Protein AF-A0A734X279-F1 (afdb_monomer_lite)

Sequence (158 aa):
MATKKYELTKEYFFHGEFWHQLDDNKGRFSARIEYSPYHGLILDYCISDSESPRTCEILYGVLNTGERCTLIGKFDFTQGNIHFDKGIIHTGRHGFPIMLFNDFYAPDSKIEYCDLSLHGLQEFIHPHGFFTQLKHLEHPIFIAKGNHWTLQLVNHVS

Foldseek 3Di:
DDDDDDDLQDKDKWWKWKAADPVDCWQIFIWMWIAHNVPGIKIWGKGQDPRGDQWHQKMWIQTPVRKTKIFGGTDGQVPADWDDDPGTIGTDMDHTPDMDIRHDADPPRDDLDDDDDDPCVLCVVDPPPPSVPDDADPAFPDWDDDPRDIDGHHDDDD

pLDDT: mean 83.08, std 12.37, range [41.12, 97.38]

Structure (mmCIF, N/CA/C/O backbone):
data_AF-A0A734X279-F1
#
_entry.id   AF-A0A73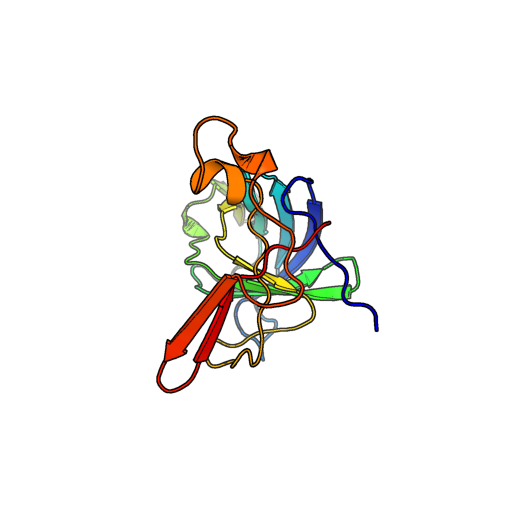4X279-F1
#
loop_
_atom_site.group_PDB
_atom_site.id
_atom_site.type_symbol
_atom_site.label_atom_id
_atom_site.label_alt_id
_atom_site.label_comp_id
_atom_site.label_asym_id
_atom_site.label_entity_id
_atom_site.label_seq_id
_atom_site.pdbx_PDB_ins_code
_atom_site.Cartn_x
_atom_site.Cartn_y
_atom_site.Cartn_z
_atom_site.occupancy
_atom_site.B_iso_or_equiv
_atom_site.auth_seq_id
_atom_site.auth_comp_id
_atom_site.auth_asym_id
_atom_site.auth_atom_id
_atom_site.pdbx_PDB_model_num
ATOM 1 N N . MET A 1 1 ? 5.691 -12.831 17.416 1.00 41.12 1 MET A N 1
ATOM 2 C CA . MET A 1 1 ? 6.295 -11.520 17.086 1.00 41.12 1 MET A CA 1
ATOM 3 C C . MET A 1 1 ? 5.261 -10.452 17.378 1.00 41.12 1 MET A C 1
ATOM 5 O O . MET A 1 1 ? 4.096 -10.693 17.097 1.00 41.12 1 MET A O 1
ATOM 9 N N . ALA A 1 2 ? 5.644 -9.338 17.999 1.00 50.59 2 ALA A N 1
ATOM 10 C CA . ALA A 1 2 ? 4.709 -8.246 18.249 1.00 50.59 2 ALA A CA 1
ATOM 11 C C . ALA A 1 2 ? 4.356 -7.572 16.916 1.00 50.59 2 ALA A C 1
ATOM 13 O O . ALA A 1 2 ? 5.252 -7.099 16.219 1.00 50.59 2 ALA A O 1
ATOM 14 N N . THR A 1 3 ? 3.074 -7.556 16.554 1.00 63.62 3 THR A N 1
ATOM 15 C CA . THR A 1 3 ? 2.593 -6.837 15.372 1.00 63.62 3 THR A CA 1
ATOM 16 C C . THR A 1 3 ? 2.845 -5.350 15.579 1.00 63.62 3 THR A C 1
ATOM 18 O O . THR A 1 3 ? 2.351 -4.756 16.542 1.00 63.62 3 THR A O 1
ATOM 21 N N . LYS A 1 4 ? 3.649 -4.748 14.702 1.00 75.19 4 LYS A N 1
ATOM 22 C CA . LYS A 1 4 ? 3.922 -3.313 14.741 1.00 75.19 4 LYS A CA 1
ATOM 23 C C . LYS A 1 4 ? 2.615 -2.565 14.476 1.00 75.19 4 LYS A C 1
ATOM 25 O O . LYS A 1 4 ? 1.950 -2.813 13.476 1.00 75.19 4 LYS A O 1
ATOM 30 N N . LYS A 1 5 ? 2.230 -1.678 15.394 1.00 78.81 5 LYS A N 1
ATOM 31 C CA . LYS A 1 5 ? 1.039 -0.835 15.248 1.00 78.81 5 LYS A CA 1
ATOM 32 C C . LYS A 1 5 ? 1.436 0.505 14.633 1.00 78.81 5 LYS A C 1
ATOM 34 O O . LYS A 1 5 ? 2.380 1.138 15.104 1.00 78.81 5 LYS A O 1
ATOM 39 N N . TYR A 1 6 ? 0.716 0.912 13.594 1.00 82.94 6 TYR A N 1
ATOM 40 C CA . TYR A 1 6 ? 0.834 2.228 12.972 1.00 82.94 6 TYR A CA 1
ATOM 41 C C . TYR A 1 6 ? -0.321 3.110 13.467 1.00 82.94 6 TYR A C 1
ATOM 43 O O . TYR A 1 6 ? -1.474 2.686 13.476 1.00 82.94 6 TYR A O 1
ATOM 51 N N . GLU A 1 7 ? -0.007 4.319 13.924 1.00 83.56 7 GLU A N 1
ATOM 52 C CA . GLU A 1 7 ? -0.978 5.303 14.406 1.00 83.56 7 GLU A CA 1
ATOM 53 C C . GLU A 1 7 ? -1.435 6.181 13.240 1.00 83.56 7 GLU A C 1
ATOM 55 O O . GLU A 1 7 ? -0.634 6.899 12.648 1.00 83.56 7 GLU A O 1
ATOM 60 N N . LEU A 1 8 ? -2.733 6.179 12.936 1.00 82.25 8 LEU A N 1
ATOM 61 C CA . LEU A 1 8 ? -3.294 6.905 11.787 1.00 82.25 8 LEU A CA 1
ATOM 62 C C . LEU A 1 8 ? -3.209 8.438 11.910 1.00 82.25 8 LEU A C 1
ATOM 64 O O . LEU A 1 8 ? -3.507 9.155 10.965 1.00 82.25 8 LEU A O 1
ATOM 68 N N . THR A 1 9 ? -2.820 8.965 13.070 1.00 84.12 9 THR A N 1
ATOM 69 C CA . THR A 1 9 ? -2.602 10.403 13.292 1.00 84.12 9 THR A CA 1
ATOM 70 C C . THR A 1 9 ? -1.165 10.845 13.008 1.00 84.12 9 THR A C 1
ATOM 72 O O . THR A 1 9 ? -0.890 12.045 13.000 1.00 84.12 9 THR A O 1
ATOM 75 N N . LYS A 1 10 ? -0.245 9.899 12.779 1.00 89.31 10 LYS A N 1
ATOM 76 C CA . LYS A 1 10 ? 1.173 10.159 12.505 1.00 89.31 10 LYS A CA 1
ATOM 77 C C . LYS A 1 10 ? 1.487 10.052 11.019 1.00 89.31 10 LYS A C 1
ATOM 79 O O . LYS A 1 10 ? 0.720 9.504 10.234 1.00 89.31 10 LYS A O 1
ATOM 84 N N . GLU A 1 11 ? 2.648 10.575 10.650 1.00 94.38 11 GLU A N 1
ATOM 85 C CA . GLU A 1 11 ? 3.186 10.457 9.300 1.00 94.38 11 GLU A CA 1
ATOM 86 C C . GLU A 1 11 ? 4.188 9.306 9.215 1.00 94.38 11 GLU A C 1
ATOM 88 O O . GLU A 1 11 ? 4.973 9.076 10.142 1.00 94.38 11 GLU A O 1
ATOM 93 N N . TYR A 1 12 ? 4.174 8.595 8.089 1.00 94.81 12 TYR A N 1
ATOM 94 C CA . TYR A 1 12 ? 5.087 7.487 7.831 1.00 94.81 12 TYR A CA 1
ATOM 95 C C . TYR A 1 12 ? 5.667 7.562 6.426 1.00 94.81 12 TYR A C 1
ATOM 97 O O . TYR A 1 12 ? 4.978 7.906 5.469 1.00 94.81 12 TYR A O 1
ATOM 105 N N . PHE A 1 13 ? 6.937 7.179 6.317 1.00 95.94 13 PHE A N 1
ATOM 106 C CA . PHE A 1 13 ? 7.682 7.153 5.067 1.00 95.94 13 PHE A CA 1
ATOM 107 C C . PHE A 1 13 ? 8.350 5.794 4.920 1.00 95.94 13 PHE A C 1
ATOM 109 O O . PHE A 1 13 ? 9.095 5.363 5.804 1.00 95.94 13 PHE A O 1
ATOM 116 N N . PHE A 1 14 ? 8.103 5.136 3.794 1.00 95.75 14 PHE A N 1
ATOM 117 C CA . PHE A 1 14 ? 8.720 3.859 3.468 1.00 95.75 14 PHE A CA 1
ATOM 118 C C . PHE A 1 14 ? 9.307 3.927 2.071 1.00 95.75 14 PHE A C 1
ATOM 120 O O . PHE A 1 14 ? 8.674 4.421 1.147 1.00 95.75 14 PHE A O 1
ATOM 127 N N . HIS A 1 15 ? 10.505 3.394 1.903 1.00 97.38 15 HIS A N 1
ATOM 128 C CA . HIS A 1 15 ? 11.045 3.109 0.580 1.00 97.38 15 HIS A CA 1
ATOM 129 C C . HIS A 1 15 ? 10.908 1.620 0.327 1.00 97.38 15 HIS A C 1
ATOM 131 O O . HIS A 1 15 ? 11.033 0.839 1.266 1.00 97.38 15 HIS A O 1
ATOM 137 N N . GLY A 1 16 ? 10.661 1.215 -0.908 1.00 96.44 16 GLY A N 1
ATOM 138 C CA . GLY A 1 16 ? 10.526 -0.194 -1.231 1.00 96.44 16 GLY A CA 1
ATOM 139 C C . GLY A 1 16 ? 10.555 -0.451 -2.721 1.00 96.44 16 GLY A C 1
ATOM 140 O O . GLY A 1 16 ? 10.645 0.467 -3.535 1.00 96.44 16 GLY A O 1
ATOM 141 N N . GLU A 1 17 ? 10.465 -1.725 -3.056 1.00 95.69 17 GLU A N 1
ATOM 142 C CA . GLU A 1 17 ? 10.329 -2.184 -4.431 1.00 95.69 17 GLU A CA 1
ATOM 143 C C . GLU A 1 17 ? 8.973 -2.859 -4.603 1.00 95.69 17 GLU A C 1
ATOM 145 O O . GLU A 1 17 ? 8.579 -3.653 -3.745 1.00 95.69 17 GLU A O 1
ATOM 150 N N . PHE A 1 18 ? 8.296 -2.569 -5.714 1.00 95.25 18 PHE A N 1
ATOM 151 C CA . PHE A 1 18 ? 6.903 -2.929 -5.964 1.00 95.25 18 PHE A CA 1
ATOM 152 C C . PHE A 1 18 ? 6.722 -3.584 -7.330 1.00 95.25 18 PHE A C 1
ATOM 154 O O . PHE A 1 18 ? 7.442 -3.265 -8.275 1.00 95.25 18 PHE A O 1
ATOM 161 N N . TRP A 1 19 ? 5.760 -4.498 -7.429 1.00 94.31 19 TRP A N 1
ATOM 162 C CA . TRP A 1 19 ? 5.404 -5.207 -8.659 1.00 94.31 19 TRP A CA 1
ATOM 163 C C . TRP A 1 19 ? 3.952 -5.706 -8.590 1.00 94.31 19 TRP A C 1
ATOM 165 O O . TRP A 1 19 ? 3.328 -5.689 -7.531 1.00 94.31 19 TRP A O 1
ATOM 175 N N . HIS A 1 20 ? 3.377 -6.110 -9.725 1.00 92.19 20 HIS A N 1
ATOM 176 C CA . HIS A 1 20 ? 1.946 -6.437 -9.802 1.00 92.19 20 HIS A CA 1
ATOM 177 C C . HIS A 1 20 ? 1.626 -7.930 -9.619 1.00 92.19 20 HIS A C 1
ATOM 179 O O . HIS A 1 20 ? 0.556 -8.261 -9.114 1.00 92.19 20 HIS A O 1
ATOM 185 N N . GLN A 1 21 ? 2.514 -8.841 -10.024 1.00 90.69 21 GLN A N 1
ATOM 186 C CA . GLN A 1 21 ? 2.235 -10.280 -10.003 1.00 90.69 21 GLN A CA 1
ATOM 187 C C . GLN A 1 21 ? 2.925 -10.972 -8.832 1.00 90.69 21 GLN A C 1
ATOM 189 O O . GLN A 1 21 ? 4.138 -10.936 -8.715 1.00 90.69 21 GLN A O 1
ATOM 194 N N . LEU A 1 22 ? 2.165 -11.648 -7.973 1.00 87.19 22 LEU A N 1
ATOM 195 C CA . LEU A 1 22 ? 2.718 -12.247 -6.756 1.00 87.19 22 LEU A CA 1
ATOM 196 C C . LEU A 1 22 ? 3.858 -13.244 -7.036 1.00 87.19 22 LEU A C 1
ATOM 198 O O . LEU A 1 22 ? 4.874 -13.225 -6.345 1.00 87.19 22 LEU A O 1
ATOM 202 N N . ASP A 1 23 ? 3.692 -14.058 -8.079 1.00 87.56 23 ASP A N 1
ATOM 203 C CA . ASP A 1 23 ? 4.626 -15.120 -8.462 1.00 87.56 23 ASP A CA 1
ATOM 204 C C . ASP A 1 23 ? 5.659 -14.684 -9.518 1.00 87.56 23 ASP A C 1
ATOM 206 O O . ASP A 1 23 ? 6.516 -15.480 -9.905 1.00 87.56 23 ASP A O 1
ATOM 210 N N . ASP A 1 24 ? 5.592 -13.435 -9.997 1.00 85.56 24 ASP A N 1
ATOM 211 C CA . ASP A 1 24 ? 6.506 -12.903 -11.010 1.00 85.56 24 ASP A CA 1
ATOM 212 C C . ASP A 1 24 ? 6.984 -11.490 -10.649 1.00 85.56 24 ASP A C 1
ATOM 214 O O . ASP A 1 24 ? 6.237 -10.512 -10.681 1.00 85.56 24 ASP A O 1
ATOM 218 N N . ASN A 1 25 ? 8.280 -11.381 -10.355 1.00 80.94 25 ASN A N 1
ATOM 219 C CA . ASN A 1 25 ? 8.940 -10.121 -10.015 1.00 80.94 25 ASN A CA 1
ATOM 220 C C . ASN A 1 25 ? 9.314 -9.280 -11.252 1.00 80.94 25 ASN A C 1
ATOM 222 O O . ASN A 1 25 ? 10.100 -8.337 -11.131 1.00 80.94 25 ASN A O 1
ATOM 226 N N . LYS A 1 26 ? 8.818 -9.613 -12.447 1.00 86.88 26 LYS A N 1
ATOM 227 C CA . LYS A 1 26 ? 9.013 -8.776 -13.635 1.00 86.88 26 LYS A CA 1
ATOM 228 C C . LYS A 1 26 ? 8.401 -7.394 -13.480 1.00 86.88 26 LYS A C 1
ATOM 230 O O . LYS A 1 26 ? 7.370 -7.206 -12.830 1.00 86.88 26 LYS A O 1
ATOM 235 N N . GLY A 1 27 ? 9.061 -6.416 -14.097 1.00 86.56 27 GLY A N 1
ATOM 236 C CA . GLY A 1 27 ? 8.622 -5.029 -14.049 1.00 86.56 27 GLY A CA 1
ATOM 237 C C . GLY A 1 27 ? 8.669 -4.417 -12.651 1.00 86.56 27 GLY A C 1
ATOM 238 O O . GLY A 1 27 ? 7.956 -3.446 -12.388 1.00 86.56 27 GLY A O 1
ATOM 239 N N . ARG A 1 28 ? 9.465 -4.990 -11.742 1.00 93.06 28 ARG A N 1
ATOM 240 C CA . ARG A 1 28 ? 9.655 -4.481 -10.385 1.00 93.06 28 ARG A CA 1
ATOM 241 C C . ARG A 1 28 ? 10.336 -3.121 -10.420 1.00 93.06 28 ARG A C 1
ATOM 243 O O . ARG A 1 28 ? 11.350 -2.941 -11.087 1.00 93.06 28 ARG A O 1
ATOM 250 N N . PHE A 1 29 ? 9.800 -2.173 -9.664 1.00 93.75 29 PHE A N 1
ATOM 251 C CA . PHE A 1 29 ? 10.301 -0.802 -9.634 1.00 93.75 29 PHE A CA 1
ATOM 252 C C . PHE A 1 29 ? 10.440 -0.286 -8.205 1.00 93.75 29 PHE A C 1
ATOM 254 O O . PHE A 1 29 ? 9.723 -0.706 -7.297 1.00 93.75 29 PHE A O 1
ATOM 261 N N . SER A 1 30 ? 11.369 0.647 -8.008 1.00 94.56 30 SER A N 1
ATOM 262 C CA . SER A 1 30 ? 11.561 1.322 -6.726 1.00 94.56 30 SER A CA 1
ATOM 263 C C . SER A 1 30 ? 10.589 2.491 -6.589 1.00 94.56 30 SER A C 1
ATOM 265 O O . SER A 1 30 ? 10.381 3.256 -7.534 1.00 94.56 30 SER A O 1
ATOM 267 N N . ALA A 1 31 ? 9.994 2.637 -5.411 1.00 95.81 31 ALA A N 1
ATOM 268 C CA . ALA A 1 31 ? 9.105 3.745 -5.098 1.00 95.81 31 ALA A CA 1
ATOM 269 C C . ALA A 1 31 ? 9.145 4.084 -3.603 1.00 95.81 31 ALA A C 1
ATOM 271 O O . ALA A 1 31 ? 9.650 3.324 -2.766 1.00 95.81 31 ALA A O 1
ATOM 272 N N . ARG A 1 32 ? 8.607 5.255 -3.268 1.00 97.38 32 ARG A N 1
ATOM 273 C CA . ARG A 1 32 ? 8.409 5.704 -1.891 1.00 97.38 32 ARG A CA 1
ATOM 274 C C . ARG A 1 32 ? 6.921 5.734 -1.573 1.00 97.38 32 ARG A C 1
ATOM 276 O O . ARG A 1 32 ? 6.133 6.275 -2.336 1.00 97.38 32 ARG A O 1
ATOM 283 N N . ILE A 1 33 ? 6.550 5.180 -0.430 1.00 97.00 33 ILE A N 1
ATOM 284 C CA . ILE A 1 33 ? 5.233 5.340 0.172 1.00 97.00 33 ILE A CA 1
ATOM 285 C C . ILE A 1 33 ? 5.308 6.446 1.216 1.00 97.00 33 ILE A C 1
ATOM 287 O O . ILE A 1 33 ? 6.200 6.460 2.066 1.00 97.00 33 ILE A O 1
ATOM 291 N N . GLU A 1 34 ? 4.325 7.330 1.172 1.00 96.62 34 GLU A N 1
ATOM 292 C CA . GLU A 1 34 ? 4.103 8.381 2.151 1.00 96.62 34 GLU A CA 1
ATOM 293 C C . GLU A 1 34 ? 2.689 8.232 2.697 1.00 96.62 34 GLU A C 1
ATOM 295 O O . GLU A 1 34 ? 1.727 8.172 1.936 1.00 96.62 34 GLU A O 1
ATOM 300 N N . TYR A 1 35 ? 2.553 8.182 4.015 1.00 95.12 35 TYR A N 1
ATOM 301 C CA . TYR A 1 35 ? 1.265 8.278 4.680 1.00 95.12 35 TYR A CA 1
ATOM 302 C C . TYR A 1 35 ? 1.216 9.554 5.508 1.00 95.12 35 TYR A C 1
ATOM 304 O O . TYR A 1 35 ? 2.127 9.818 6.294 1.00 95.12 35 TYR A O 1
ATOM 312 N N . SER A 1 36 ? 0.126 10.306 5.378 1.00 93.38 36 SER A N 1
ATOM 313 C CA . SER A 1 36 ? -0.246 11.341 6.343 1.00 93.38 36 SER A CA 1
ATOM 314 C C . SER A 1 36 ? -1.763 11.369 6.543 1.00 93.38 36 SER A C 1
ATOM 316 O O . SER A 1 36 ? -2.502 11.026 5.615 1.00 93.38 36 SER A O 1
ATOM 318 N N . PRO A 1 37 ? -2.256 11.854 7.695 1.00 87.38 37 PRO A N 1
ATOM 319 C CA . PRO A 1 37 ? -3.693 12.011 7.925 1.00 87.38 37 PRO A CA 1
ATOM 320 C C . PRO A 1 37 ? -4.371 12.934 6.899 1.00 87.38 37 PRO A C 1
ATOM 322 O O . PRO A 1 37 ? -5.553 12.783 6.611 1.00 87.38 37 PRO A O 1
ATOM 325 N N . TYR A 1 38 ? -3.620 13.893 6.346 1.00 87.44 38 TYR A N 1
ATOM 326 C CA . TYR A 1 38 ? -4.137 14.923 5.442 1.00 87.44 38 TYR A CA 1
ATOM 327 C C . TYR A 1 38 ? -4.131 14.505 3.972 1.00 87.44 38 TYR A C 1
ATOM 329 O O . TYR A 1 38 ? -5.059 14.833 3.238 1.00 87.44 38 TYR A O 1
ATOM 337 N N . HIS A 1 39 ? -3.088 13.798 3.533 1.00 88.94 39 HIS A N 1
ATOM 338 C CA . HIS A 1 39 ? -2.915 13.420 2.126 1.00 88.94 39 HIS A CA 1
ATOM 339 C C . HIS A 1 39 ? -3.238 11.947 1.858 1.00 88.94 39 HIS A C 1
ATOM 341 O O . HIS A 1 39 ? -3.246 11.523 0.704 1.00 88.94 39 HIS A O 1
ATOM 347 N N . GLY A 1 40 ? -3.505 11.167 2.907 1.00 92.25 40 GLY A N 1
ATOM 348 C CA . GLY A 1 40 ? -3.692 9.728 2.808 1.00 92.25 40 GLY A CA 1
ATOM 349 C C . GLY A 1 40 ? -2.390 9.005 2.473 1.00 92.25 40 GLY A C 1
ATOM 350 O O . GLY A 1 40 ? -1.296 9.469 2.799 1.00 92.25 40 GLY A O 1
ATOM 351 N N . LEU A 1 41 ? -2.537 7.841 1.846 1.00 94.44 41 LEU A N 1
ATOM 352 C CA . LEU A 1 41 ? -1.456 6.959 1.434 1.00 94.44 41 LEU A CA 1
ATOM 353 C C . LEU A 1 41 ? -1.097 7.234 -0.030 1.00 94.44 41 LEU A C 1
ATOM 355 O O . LEU A 1 41 ? -1.895 6.974 -0.928 1.00 94.44 41 LEU A O 1
ATOM 359 N N . ILE A 1 42 ? 0.107 7.734 -0.272 1.00 95.94 42 ILE A N 1
ATOM 360 C CA . ILE A 1 42 ? 0.605 8.128 -1.588 1.00 95.94 42 ILE A CA 1
ATOM 361 C C . ILE A 1 42 ? 1.818 7.276 -1.959 1.00 95.94 42 ILE A C 1
ATOM 363 O O . ILE A 1 42 ? 2.763 7.163 -1.184 1.00 95.94 42 ILE A O 1
ATOM 367 N N . LEU A 1 43 ? 1.812 6.727 -3.170 1.00 96.00 43 LEU A N 1
ATOM 368 C CA . LEU A 1 43 ? 2.976 6.139 -3.821 1.00 96.00 43 LEU A CA 1
ATOM 369 C C . LEU A 1 43 ? 3.619 7.184 -4.743 1.00 96.00 43 LEU A C 1
ATOM 371 O O . LEU A 1 43 ? 2.987 7.648 -5.691 1.00 96.00 43 LEU A O 1
ATOM 375 N N . ASP A 1 44 ? 4.867 7.536 -4.465 1.00 95.44 44 ASP A N 1
ATOM 376 C CA . ASP A 1 44 ? 5.746 8.372 -5.283 1.00 95.44 44 ASP A CA 1
ATOM 377 C C . ASP A 1 44 ? 6.701 7.459 -6.064 1.00 95.44 44 ASP A C 1
ATOM 379 O O . ASP A 1 44 ? 7.529 6.755 -5.474 1.00 95.44 44 ASP A O 1
ATOM 383 N N . TYR A 1 45 ? 6.528 7.406 -7.383 1.00 93.38 45 TYR A N 1
ATOM 384 C CA . TYR A 1 45 ? 7.180 6.429 -8.251 1.00 93.38 45 TYR A CA 1
ATOM 385 C C . TYR A 1 45 ? 8.046 7.088 -9.324 1.00 93.38 45 TYR A C 1
ATOM 387 O O . TYR A 1 45 ? 7.749 8.168 -9.838 1.00 93.38 45 TYR A O 1
ATOM 395 N N . CYS A 1 46 ? 9.102 6.369 -9.703 1.00 91.56 46 CYS A N 1
ATOM 396 C CA . CYS A 1 46 ? 9.975 6.682 -10.826 1.00 91.56 46 CYS A CA 1
ATOM 397 C C . CYS A 1 46 ? 10.308 5.373 -11.546 1.00 91.56 46 CYS A C 1
ATOM 399 O O . CYS A 1 46 ? 11.042 4.533 -11.027 1.00 91.56 46 CYS A O 1
ATOM 401 N N . ILE A 1 47 ? 9.716 5.180 -12.719 1.00 90.69 47 ILE A N 1
ATOM 402 C CA . ILE A 1 47 ? 9.755 3.930 -13.471 1.00 90.69 47 ILE A CA 1
ATOM 403 C C . ILE A 1 47 ? 10.435 4.186 -14.805 1.00 90.69 47 ILE A C 1
ATOM 405 O O . ILE A 1 47 ? 9.963 4.984 -15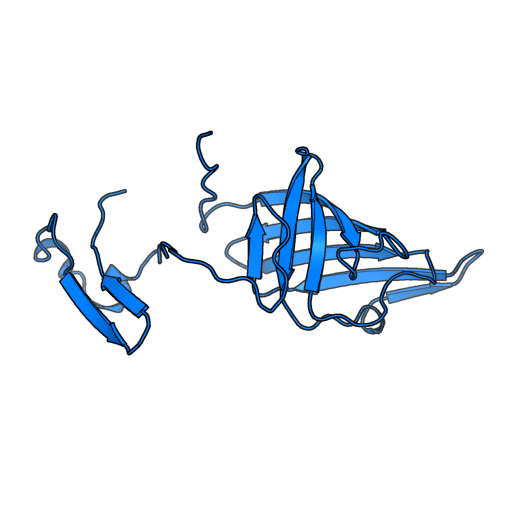.611 1.00 90.69 47 ILE A O 1
ATOM 409 N N . SER A 1 48 ? 11.530 3.480 -15.049 1.00 86.44 48 SER A N 1
ATOM 410 C CA . SER A 1 48 ? 12.225 3.468 -16.339 1.00 86.44 48 SER A CA 1
ATOM 411 C C . SER A 1 48 ? 12.122 2.124 -17.062 1.00 86.44 48 SER A C 1
ATOM 413 O O . SER A 1 48 ? 12.579 2.009 -18.196 1.00 86.44 48 SER A O 1
ATOM 415 N N . ASP A 1 49 ? 11.561 1.102 -16.412 1.00 84.00 49 ASP A N 1
ATOM 416 C CA . ASP A 1 49 ? 11.405 -0.235 -16.979 1.00 84.00 49 ASP A CA 1
ATOM 417 C C . ASP A 1 49 ? 10.090 -0.345 -17.765 1.00 84.00 49 ASP A C 1
ATOM 419 O O . ASP A 1 49 ? 9.008 -0.040 -17.263 1.00 84.00 49 ASP A O 1
ATOM 423 N N . SER A 1 50 ? 10.182 -0.796 -19.016 1.00 81.12 50 SER A N 1
ATOM 424 C CA . SER A 1 50 ? 9.027 -1.029 -19.882 1.00 81.12 50 SER A CA 1
ATOM 425 C C . SER A 1 50 ? 8.186 -2.241 -19.480 1.00 81.12 50 SER A C 1
ATOM 427 O O . SER A 1 50 ? 7.031 -2.323 -19.900 1.00 81.12 50 SER A O 1
ATOM 429 N N . GLU A 1 51 ? 8.752 -3.180 -18.713 1.00 86.06 51 GLU A N 1
ATOM 430 C CA . GLU A 1 51 ? 8.022 -4.339 -18.186 1.00 86.06 51 GLU A CA 1
ATOM 431 C C . GLU A 1 51 ? 7.185 -3.992 -16.948 1.00 86.06 51 GLU A C 1
ATOM 433 O O . GLU A 1 51 ? 6.320 -4.778 -16.556 1.00 86.06 51 GLU A O 1
ATOM 438 N N . SER A 1 52 ? 7.398 -2.819 -16.339 1.00 85.50 52 SER A N 1
ATOM 439 C CA . SER A 1 52 ? 6.576 -2.363 -15.221 1.00 85.50 52 SER A CA 1
ATOM 440 C C . SER A 1 52 ? 5.102 -2.244 -15.617 1.00 85.50 52 SER A C 1
ATOM 442 O O . SER A 1 52 ? 4.777 -1.858 -16.748 1.00 85.50 52 SER A O 1
ATOM 444 N N . PRO A 1 53 ? 4.180 -2.572 -14.693 1.00 85.12 53 PRO A N 1
ATOM 445 C CA . PRO A 1 53 ? 2.755 -2.519 -14.980 1.00 85.12 53 PRO A CA 1
ATOM 446 C C . PRO A 1 53 ? 2.371 -1.108 -15.427 1.00 85.12 53 PRO A C 1
ATOM 448 O O . PRO A 1 53 ? 2.822 -0.127 -14.851 1.00 85.12 53 PRO A O 1
ATOM 451 N N . ARG A 1 54 ? 1.516 -0.990 -16.448 1.00 85.19 54 ARG A N 1
ATOM 452 C CA . ARG A 1 54 ? 0.916 0.304 -16.828 1.00 85.19 54 ARG A CA 1
ATOM 453 C C . ARG A 1 54 ? -0.339 0.594 -16.026 1.00 85.19 54 ARG A C 1
ATOM 455 O O . ARG A 1 54 ? -0.584 1.730 -15.653 1.00 85.19 54 ARG A O 1
ATOM 462 N N . THR A 1 55 ? -1.111 -0.444 -15.736 1.00 90.88 55 THR A N 1
ATOM 463 C CA . THR A 1 55 ? -2.320 -0.381 -14.921 1.00 90.88 55 THR A CA 1
ATOM 464 C C . THR A 1 55 ? -2.383 -1.614 -14.041 1.00 90.88 55 THR A C 1
ATOM 466 O O . THR A 1 55 ? -2.044 -2.704 -14.502 1.00 90.88 55 THR A O 1
ATOM 469 N N . CYS A 1 56 ? -2.837 -1.466 -12.804 1.00 91.44 56 CYS A N 1
ATOM 470 C CA . CYS A 1 56 ? -3.043 -2.590 -11.894 1.00 91.44 56 CYS A CA 1
ATOM 471 C C . CYS A 1 56 ? -4.070 -2.232 -10.817 1.00 91.44 56 CYS A C 1
ATOM 473 O O . CYS A 1 56 ? -4.409 -1.066 -10.644 1.00 91.44 56 CYS A O 1
ATOM 475 N N . GLU A 1 57 ? -4.576 -3.232 -10.103 1.00 92.94 57 GLU A N 1
ATOM 476 C CA . GLU A 1 57 ? -5.429 -3.021 -8.920 1.00 92.94 57 GLU A CA 1
ATOM 477 C C . GLU A 1 57 ? -4.703 -3.332 -7.610 1.00 92.94 57 GLU A C 1
ATOM 479 O O . GLU A 1 57 ? -5.161 -2.954 -6.533 1.00 92.94 57 GLU A O 1
ATOM 484 N N . ILE A 1 58 ? -3.581 -4.047 -7.703 1.00 94.00 58 ILE A N 1
ATOM 485 C CA . ILE A 1 58 ? -2.788 -4.496 -6.566 1.00 94.00 58 ILE A CA 1
ATOM 486 C C . ILE A 1 58 ? -1.311 -4.346 -6.911 1.00 94.00 58 ILE A C 1
ATOM 488 O O . ILE A 1 58 ? -0.885 -4.742 -8.001 1.00 94.00 58 ILE A O 1
ATOM 492 N N . LEU A 1 59 ? -0.543 -3.813 -5.962 1.00 95.19 59 LEU A N 1
ATOM 493 C CA . LEU A 1 59 ? 0.913 -3.883 -5.961 1.00 95.19 59 LEU A CA 1
ATOM 494 C C . LEU A 1 59 ? 1.383 -4.629 -4.717 1.00 95.19 59 LEU A C 1
ATOM 496 O O . LEU A 1 59 ? 1.025 -4.280 -3.592 1.00 95.19 59 LEU A O 1
ATOM 500 N N . TYR A 1 60 ? 2.238 -5.616 -4.926 1.00 95.81 60 TYR A N 1
ATOM 501 C CA . TYR A 1 60 ? 2.990 -6.279 -3.874 1.00 95.81 60 TYR A CA 1
ATOM 502 C C . TYR A 1 60 ? 4.315 -5.551 -3.699 1.00 95.81 60 TYR A C 1
ATOM 504 O O . TYR A 1 60 ? 4.927 -5.141 -4.686 1.00 95.81 60 TYR A O 1
ATOM 512 N N . GLY A 1 61 ? 4.747 -5.355 -2.456 1.00 95.69 61 GLY A N 1
ATOM 513 C CA . GLY A 1 61 ? 5.958 -4.599 -2.175 1.00 95.69 61 GLY A CA 1
ATOM 514 C C . GLY A 1 61 ? 6.769 -5.124 -1.004 1.00 95.69 61 GLY A C 1
ATOM 515 O O . GLY A 1 61 ? 6.229 -5.600 -0.007 1.00 95.69 61 GLY A O 1
ATOM 516 N N . VAL A 1 62 ? 8.086 -4.984 -1.104 1.00 96.31 62 VAL A N 1
ATOM 517 C CA . VAL A 1 62 ? 9.009 -5.210 0.016 1.00 96.31 62 VAL A CA 1
ATOM 518 C C . VAL A 1 62 ? 9.595 -3.867 0.408 1.00 96.31 62 VAL A C 1
ATOM 520 O O . VAL A 1 62 ? 10.233 -3.200 -0.409 1.00 96.31 62 VAL A O 1
ATOM 523 N N . LEU A 1 63 ? 9.350 -3.469 1.653 1.00 96.19 63 LEU A N 1
ATOM 524 C CA . LEU A 1 63 ? 9.835 -2.216 2.214 1.00 96.19 63 LEU A CA 1
ATOM 525 C C . LEU A 1 63 ? 11.315 -2.333 2.600 1.00 96.19 63 LEU A C 1
ATOM 527 O O . LEU A 1 63 ? 11.847 -3.420 2.814 1.00 96.19 63 LEU A O 1
ATOM 531 N N . ASN A 1 64 ? 11.978 -1.195 2.772 1.00 94.69 64 ASN A N 1
ATOM 532 C CA . ASN A 1 64 ? 13.363 -1.074 3.227 1.00 94.69 64 ASN A CA 1
ATOM 533 C C . ASN A 1 64 ? 13.591 -1.645 4.637 1.00 94.69 64 ASN A C 1
ATOM 535 O O . ASN A 1 64 ? 14.727 -1.906 5.021 1.00 94.69 64 ASN A O 1
ATOM 539 N N . THR A 1 65 ? 12.520 -1.856 5.402 1.00 91.19 65 THR A N 1
ATOM 540 C CA . THR A 1 65 ? 12.523 -2.577 6.680 1.00 91.19 65 THR A CA 1
ATOM 541 C C . THR A 1 65 ? 12.578 -4.102 6.517 1.00 91.19 65 THR A C 1
ATOM 543 O O . THR A 1 65 ? 12.700 -4.810 7.513 1.00 91.19 65 THR A O 1
ATOM 546 N N . GLY A 1 66 ? 12.457 -4.619 5.290 1.00 91.75 66 GLY A N 1
ATOM 547 C CA . GLY A 1 66 ? 12.252 -6.037 4.981 1.00 91.75 66 GLY A CA 1
ATOM 548 C C . GLY A 1 66 ? 10.797 -6.498 5.124 1.00 91.75 66 GLY A C 1
ATOM 549 O O . GLY A 1 66 ? 10.489 -7.652 4.835 1.00 91.75 66 GLY A O 1
ATOM 550 N N . GLU A 1 67 ? 9.895 -5.615 5.561 1.00 94.12 67 GLU A N 1
ATOM 551 C CA . GLU A 1 67 ? 8.475 -5.916 5.735 1.00 94.12 67 GLU A CA 1
ATOM 552 C C . GLU A 1 67 ? 7.776 -6.036 4.375 1.00 94.12 67 GLU A C 1
ATOM 554 O O . GLU A 1 67 ? 7.953 -5.195 3.489 1.00 94.12 67 GLU A O 1
ATOM 559 N N . ARG A 1 68 ? 6.972 -7.089 4.209 1.00 95.31 68 ARG A N 1
ATOM 560 C CA . ARG A 1 68 ? 6.101 -7.254 3.043 1.00 95.31 68 ARG A CA 1
ATOM 561 C C . ARG A 1 68 ? 4.853 -6.399 3.194 1.00 95.31 68 ARG A C 1
ATOM 563 O O . ARG A 1 68 ? 4.331 -6.238 4.298 1.00 95.31 68 ARG A O 1
ATOM 570 N N . CYS A 1 69 ? 4.365 -5.885 2.078 1.00 95.12 69 CYS A N 1
ATOM 571 C CA . CYS A 1 69 ? 3.134 -5.124 2.032 1.00 95.12 69 CYS A CA 1
ATOM 572 C C . CYS A 1 69 ? 2.363 -5.355 0.732 1.00 95.12 69 CYS A C 1
ATOM 574 O O . CYS A 1 69 ? 2.918 -5.780 -0.282 1.00 95.12 69 CYS A O 1
ATOM 576 N N . THR A 1 70 ? 1.071 -5.045 0.782 1.00 95.69 70 THR A N 1
ATOM 577 C CA . THR A 1 70 ? 0.155 -5.082 -0.359 1.00 95.69 70 THR A CA 1
ATOM 578 C C . THR A 1 70 ? -0.594 -3.759 -0.439 1.00 95.69 70 THR A C 1
ATOM 580 O O . THR A 1 70 ? -1.317 -3.404 0.491 1.00 95.69 70 THR A O 1
ATOM 583 N N . LEU A 1 71 ? -0.426 -3.028 -1.536 1.00 95.38 71 LEU A N 1
ATOM 584 C CA . LEU A 1 71 ? -1.215 -1.844 -1.866 1.00 95.38 71 LEU A CA 1
ATOM 585 C C . LEU A 1 71 ? -2.412 -2.277 -2.706 1.00 95.38 71 LEU A C 1
ATOM 587 O O . LEU A 1 71 ? -2.237 -2.993 -3.689 1.00 95.38 71 LEU A O 1
ATOM 591 N N . ILE A 1 72 ? -3.610 -1.836 -2.334 1.00 94.12 72 ILE A N 1
ATOM 592 C CA . ILE A 1 72 ? -4.854 -2.192 -3.026 1.00 94.12 72 ILE A CA 1
ATOM 593 C C . ILE A 1 72 ? -5.526 -0.907 -3.490 1.00 94.12 72 ILE A C 1
ATOM 595 O O . ILE A 1 72 ? -5.771 -0.013 -2.682 1.00 94.12 72 ILE A O 1
ATOM 599 N N . GLY A 1 73 ? -5.824 -0.816 -4.784 1.00 92.31 73 GLY A N 1
ATOM 600 C CA . GLY A 1 73 ? -6.464 0.329 -5.422 1.00 92.31 73 GLY A CA 1
ATOM 601 C C . GLY A 1 73 ? -6.193 0.375 -6.923 1.00 92.31 73 GLY A C 1
ATOM 602 O O . GLY A 1 73 ? -5.129 -0.033 -7.384 1.00 92.31 73 GLY A O 1
ATOM 603 N N . LYS A 1 74 ? -7.156 0.894 -7.695 1.00 91.25 74 LYS A N 1
ATOM 604 C CA . LYS A 1 74 ? -6.986 1.067 -9.140 1.00 91.25 74 LYS A CA 1
ATOM 605 C C . LYS A 1 74 ? -5.881 2.082 -9.417 1.00 91.25 74 LYS A C 1
ATOM 607 O O . LYS A 1 74 ? -6.029 3.263 -9.117 1.00 91.25 74 LYS A O 1
ATOM 612 N N . PHE A 1 75 ? -4.846 1.614 -10.090 1.00 86.69 75 PHE A N 1
ATOM 613 C CA . PHE A 1 75 ? -3.663 2.369 -10.435 1.00 86.69 75 PHE A CA 1
ATOM 614 C C . PHE A 1 75 ? -3.482 2.448 -11.951 1.00 86.69 75 PHE A C 1
ATOM 616 O O . PHE A 1 75 ? -3.658 1.453 -12.659 1.00 86.69 75 PHE A O 1
ATOM 623 N N . ASP A 1 76 ? -3.063 3.614 -12.438 1.00 88.06 76 ASP A N 1
ATOM 624 C CA . ASP A 1 76 ? -2.691 3.852 -13.832 1.00 88.06 76 ASP A CA 1
ATOM 625 C C . ASP A 1 76 ? -1.415 4.715 -13.916 1.00 88.06 76 ASP A C 1
ATOM 627 O O . ASP A 1 76 ? -1.447 5.926 -13.687 1.00 88.06 76 ASP A O 1
ATOM 631 N N . PHE A 1 77 ? -0.280 4.088 -14.246 1.00 79.56 77 PHE A N 1
ATOM 632 C CA . PHE A 1 77 ? 1.039 4.724 -14.391 1.00 79.56 77 PHE A CA 1
ATOM 633 C C . PHE A 1 77 ? 1.119 5.645 -15.613 1.00 79.56 77 PHE A C 1
ATOM 635 O O . PHE A 1 77 ? 2.058 6.434 -15.729 1.00 79.56 77 PHE A O 1
ATOM 642 N N . THR A 1 78 ? 0.140 5.592 -16.521 1.00 77.81 78 THR A N 1
ATOM 643 C CA . THR A 1 78 ? 0.115 6.464 -17.702 1.00 77.81 78 THR A CA 1
ATOM 644 C C . THR A 1 78 ? -0.331 7.890 -17.388 1.00 77.81 78 THR A C 1
ATOM 646 O O . THR A 1 78 ? -0.049 8.793 -18.169 1.00 77.81 78 THR A O 1
ATOM 649 N N . GLN A 1 79 ? -0.964 8.114 -16.232 1.00 78.75 79 GLN A N 1
ATOM 650 C CA . GLN A 1 79 ? -1.423 9.441 -15.803 1.00 78.75 79 GLN A CA 1
ATOM 651 C C . GLN A 1 79 ? -0.307 10.309 -15.197 1.00 78.75 79 GLN A C 1
ATOM 653 O O . GLN A 1 79 ? -0.544 11.467 -14.858 1.00 78.75 79 GLN A O 1
ATOM 658 N N . GLY A 1 80 ? 0.897 9.755 -15.030 1.00 79.81 80 GLY A N 1
ATOM 659 C CA . GLY A 1 80 ? 2.072 10.483 -14.557 1.00 79.81 80 GLY A CA 1
ATOM 660 C C . GLY A 1 80 ? 2.735 11.356 -15.627 1.00 79.81 80 GLY A C 1
ATOM 661 O O . GLY A 1 80 ? 2.323 11.415 -16.785 1.00 79.81 80 GLY A O 1
ATOM 662 N N . ASN A 1 81 ? 3.824 12.013 -15.235 1.00 83.00 81 ASN A N 1
ATOM 663 C CA . ASN A 1 81 ? 4.693 12.733 -16.159 1.00 83.00 81 ASN A CA 1
ATOM 664 C C . ASN A 1 81 ? 5.608 11.752 -16.891 1.00 83.00 81 ASN A C 1
ATOM 666 O O . ASN A 1 81 ? 6.143 10.821 -16.284 1.00 83.00 81 ASN A O 1
ATOM 670 N N . ILE A 1 82 ? 5.842 12.013 -18.175 1.00 80.75 82 ILE A N 1
ATOM 671 C CA . ILE A 1 82 ? 6.799 11.262 -18.982 1.00 80.75 82 ILE A CA 1
ATOM 672 C C . ILE A 1 82 ? 7.960 12.182 -19.335 1.00 80.75 82 ILE A C 1
ATOM 674 O O . ILE A 1 82 ? 7.770 13.231 -19.951 1.00 80.75 82 ILE A O 1
ATOM 678 N N . HIS A 1 83 ? 9.164 11.777 -18.951 1.00 80.44 83 HIS A N 1
ATOM 679 C CA . HIS A 1 83 ? 10.401 12.438 -19.334 1.00 80.44 83 HIS A CA 1
ATOM 680 C C . HIS A 1 83 ? 11.023 11.678 -20.506 1.00 80.44 83 HIS A C 1
ATOM 682 O O . HIS A 1 83 ? 11.278 10.476 -20.403 1.00 80.44 83 HIS A O 1
ATOM 688 N N . PHE A 1 84 ? 11.259 12.387 -21.611 1.00 77.50 84 PHE A N 1
ATOM 689 C CA . PHE A 1 84 ? 11.884 11.857 -22.821 1.00 77.50 84 PHE A CA 1
ATOM 690 C C . PHE A 1 84 ? 13.265 12.497 -23.007 1.00 77.50 84 PHE A C 1
ATOM 692 O O . PHE A 1 84 ? 13.362 13.657 -23.401 1.00 77.50 84 PHE A O 1
ATOM 699 N N . ASP A 1 85 ? 14.323 11.741 -22.721 1.00 75.62 85 ASP A N 1
ATOM 700 C CA . ASP A 1 85 ? 15.712 12.102 -23.051 1.00 75.62 85 ASP A CA 1
ATOM 701 C C . ASP A 1 85 ? 16.421 10.851 -23.614 1.00 75.62 85 ASP A C 1
ATOM 703 O O . ASP A 1 85 ? 15.855 10.152 -24.454 1.00 75.62 85 ASP A O 1
ATOM 707 N N . LYS A 1 86 ? 17.615 10.478 -23.135 1.00 77.81 86 LYS A N 1
ATOM 708 C CA . LYS A 1 86 ? 18.298 9.218 -23.508 1.00 77.81 86 LYS A CA 1
ATOM 709 C C . LYS A 1 86 ? 17.570 7.940 -23.053 1.00 77.81 86 LYS A C 1
ATOM 711 O O . LYS A 1 86 ? 18.029 6.841 -23.351 1.00 77.81 86 LYS A O 1
ATOM 716 N N . GLY A 1 87 ? 16.465 8.086 -22.328 1.00 76.38 87 GLY A N 1
ATOM 717 C CA . GLY A 1 87 ? 15.553 7.031 -21.903 1.00 76.38 87 GLY A CA 1
ATOM 718 C C . GLY A 1 87 ? 14.157 7.604 -21.659 1.00 76.38 87 GLY A C 1
ATOM 719 O O . GLY A 1 87 ? 13.978 8.825 -21.629 1.00 76.38 87 GLY A O 1
ATOM 720 N N . ILE A 1 88 ? 13.175 6.717 -21.501 1.00 81.50 88 ILE A N 1
ATOM 721 C CA . ILE A 1 88 ? 11.803 7.078 -21.130 1.00 81.50 88 ILE A CA 1
ATOM 722 C C . ILE A 1 88 ? 11.655 6.822 -19.634 1.00 81.50 88 ILE A C 1
ATOM 724 O O . ILE A 1 88 ? 11.908 5.710 -19.174 1.00 81.50 88 ILE A O 1
ATOM 728 N N . ILE A 1 89 ? 11.261 7.848 -18.880 1.00 86.69 89 ILE A N 1
ATOM 729 C CA . ILE A 1 89 ? 11.012 7.732 -17.440 1.00 86.69 89 ILE A CA 1
ATOM 730 C C . ILE A 1 89 ? 9.599 8.221 -17.138 1.00 86.69 89 ILE A C 1
ATOM 732 O O . ILE A 1 89 ? 9.244 9.358 -17.452 1.00 86.69 89 ILE A O 1
ATOM 736 N N . HIS A 1 90 ? 8.816 7.368 -16.488 1.00 87.94 90 HIS A N 1
ATOM 737 C CA . HIS A 1 90 ? 7.496 7.672 -15.957 1.00 87.94 90 HIS A CA 1
ATOM 738 C C . HIS A 1 90 ? 7.612 8.017 -14.476 1.00 87.94 90 HIS A C 1
ATOM 740 O O . HIS A 1 90 ? 8.026 7.192 -13.664 1.00 87.94 90 HIS A O 1
ATOM 746 N N . THR A 1 91 ? 7.234 9.235 -14.111 1.00 91.25 91 THR A N 1
ATOM 747 C CA . THR A 1 91 ? 7.271 9.702 -12.720 1.00 91.25 91 THR A CA 1
ATOM 748 C C . THR A 1 91 ? 5.910 10.214 -12.303 1.00 91.25 91 THR A C 1
ATOM 750 O O . THR A 1 91 ? 5.248 10.902 -13.084 1.00 91.25 91 THR A O 1
ATOM 753 N N . GLY A 1 92 ? 5.515 9.983 -11.062 1.00 91.88 92 GLY A N 1
ATOM 754 C CA . GLY A 1 92 ? 4.268 10.539 -10.569 1.00 91.88 92 GLY A CA 1
ATOM 755 C C . GLY A 1 92 ? 3.993 10.196 -9.121 1.00 91.88 92 GLY A C 1
ATOM 756 O O . GLY A 1 92 ? 4.722 9.448 -8.476 1.00 91.88 92 GLY A O 1
ATOM 757 N N . ARG A 1 93 ? 2.893 10.761 -8.629 1.00 93.69 93 ARG A N 1
ATOM 758 C CA . ARG A 1 93 ? 2.339 10.469 -7.311 1.00 93.69 93 ARG A CA 1
ATOM 759 C C . ARG A 1 93 ? 0.925 9.953 -7.491 1.00 93.69 93 ARG A C 1
ATOM 761 O O . ARG A 1 93 ? 0.166 10.511 -8.282 1.00 93.69 93 ARG A O 1
ATOM 768 N N . HIS A 1 94 ? 0.575 8.904 -6.768 1.00 93.62 94 HIS A N 1
ATOM 769 C CA . HIS A 1 94 ? -0.747 8.300 -6.852 1.00 93.62 94 HIS A CA 1
ATOM 770 C C . HIS A 1 94 ? -1.219 7.833 -5.480 1.00 93.62 94 HIS A C 1
ATOM 772 O O . HIS A 1 94 ? -0.450 7.249 -4.722 1.00 93.62 94 HIS A O 1
ATOM 778 N N . GLY A 1 95 ? -2.488 8.094 -5.171 1.00 93.06 95 GLY A N 1
ATOM 779 C CA . GLY A 1 95 ? -3.087 7.722 -3.896 1.00 93.06 95 GLY A CA 1
ATOM 780 C C . GLY A 1 95 ? -3.665 6.314 -3.911 1.00 93.06 95 GLY A C 1
ATOM 781 O O . GLY A 1 95 ? -4.465 5.987 -4.780 1.00 93.06 95 GLY A O 1
ATOM 782 N N . PHE A 1 96 ? -3.312 5.511 -2.914 1.00 94.75 96 PHE A N 1
ATOM 783 C CA . PHE A 1 96 ? -3.933 4.216 -2.663 1.00 94.75 96 PHE A CA 1
ATOM 784 C C . PHE A 1 96 ? -4.918 4.315 -1.493 1.00 94.75 96 PHE A C 1
ATOM 786 O O . PHE A 1 96 ? -4.621 4.972 -0.496 1.00 94.75 96 PHE A O 1
ATOM 793 N N . PRO A 1 97 ? -6.079 3.647 -1.559 1.00 91.50 97 PRO A N 1
ATOM 794 C CA . PRO A 1 97 ? -7.007 3.612 -0.438 1.00 91.50 97 PRO A CA 1
ATOM 795 C C . PRO A 1 97 ? -6.535 2.693 0.698 1.00 91.50 97 PRO A C 1
ATOM 797 O O . PRO A 1 97 ? -6.885 2.940 1.849 1.00 91.50 97 PRO A O 1
ATOM 800 N N . ILE A 1 98 ? -5.784 1.623 0.399 1.00 91.81 98 ILE A N 1
ATOM 801 C CA . ILE A 1 98 ? -5.447 0.581 1.379 1.00 91.81 98 ILE A CA 1
ATOM 802 C C . ILE A 1 98 ? -3.994 0.122 1.212 1.00 91.81 98 ILE A C 1
ATOM 804 O O . ILE A 1 98 ? -3.535 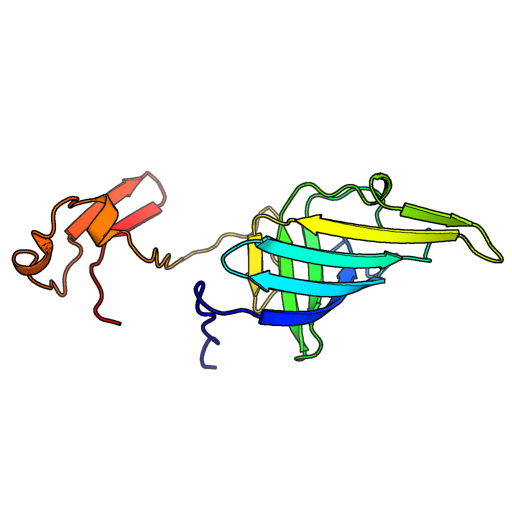-0.142 0.100 1.00 91.81 98 ILE A O 1
ATOM 808 N N . MET A 1 99 ? -3.309 -0.046 2.346 1.00 92.81 99 MET A N 1
ATOM 809 C CA . MET A 1 99 ? -2.047 -0.775 2.474 1.00 92.81 99 MET A CA 1
ATOM 810 C C . MET A 1 99 ? -2.183 -1.824 3.574 1.00 92.81 99 MET A C 1
ATOM 812 O O . MET A 1 99 ? -2.532 -1.498 4.708 1.00 92.81 99 MET A O 1
ATOM 816 N N . LEU A 1 100 ? -1.883 -3.076 3.243 1.00 92.25 100 LEU A N 1
ATOM 817 C CA . LEU A 1 100 ? -1.778 -4.175 4.196 1.00 92.25 100 LEU A CA 1
ATOM 818 C C . LEU A 1 100 ? -0.302 -4.472 4.452 1.00 92.25 100 LEU A C 1
ATOM 820 O O . LEU A 1 100 ? 0.490 -4.508 3.513 1.00 92.25 100 LEU A O 1
ATOM 824 N N . PHE A 1 101 ? 0.062 -4.683 5.713 1.00 91.56 101 PHE A N 1
ATOM 825 C CA . PHE A 1 101 ? 1.430 -4.984 6.141 1.00 91.56 101 PHE A CA 1
ATOM 826 C C . PHE A 1 101 ? 1.595 -6.465 6.512 1.00 91.56 101 PHE A C 1
ATOM 828 O O . PHE A 1 101 ? 0.615 -7.188 6.708 1.00 91.56 101 PHE A O 1
ATOM 835 N N . ASN A 1 102 ? 2.852 -6.875 6.688 1.00 89.94 102 ASN A N 1
ATOM 836 C CA . ASN A 1 102 ? 3.340 -8.187 7.129 1.00 89.94 102 ASN A CA 1
ATOM 837 C C . ASN A 1 102 ? 3.275 -9.329 6.109 1.00 89.94 102 ASN A C 1
ATOM 839 O O . ASN A 1 102 ? 3.996 -10.306 6.297 1.00 89.94 102 ASN A O 1
ATOM 843 N N . ASP A 1 103 ? 2.490 -9.226 5.037 1.00 91.62 103 ASP A N 1
ATOM 844 C CA . ASP A 1 103 ? 2.492 -10.243 3.982 1.00 91.62 103 ASP A CA 1
ATOM 845 C C . ASP A 1 103 ? 1.958 -9.726 2.639 1.00 91.62 103 ASP A C 1
ATOM 847 O O . ASP A 1 103 ? 1.577 -8.556 2.492 1.00 91.62 103 ASP A O 1
ATOM 851 N N . PHE A 1 104 ? 1.949 -10.624 1.657 1.00 94.19 104 PHE A N 1
ATOM 852 C CA . PHE A 1 104 ? 1.283 -10.446 0.379 1.00 94.19 104 PHE A CA 1
ATOM 853 C C . PHE A 1 104 ? -0.121 -11.044 0.394 1.00 94.19 104 PHE A C 1
ATOM 855 O O . PHE A 1 104 ? -0.295 -12.239 0.621 1.00 94.19 104 PHE A O 1
ATOM 862 N N . TYR A 1 105 ? -1.121 -10.213 0.112 1.00 91.81 105 TYR A N 1
ATOM 863 C CA . TYR A 1 105 ? -2.525 -10.610 0.129 1.00 91.81 105 TYR A CA 1
ATOM 864 C C . TYR A 1 105 ? -3.082 -10.631 -1.294 1.00 91.81 105 TYR A C 1
ATOM 866 O O . TYR A 1 105 ? -3.285 -9.587 -1.911 1.00 91.81 105 TYR A O 1
ATOM 874 N N . ALA A 1 106 ? -3.344 -11.831 -1.808 1.00 88.56 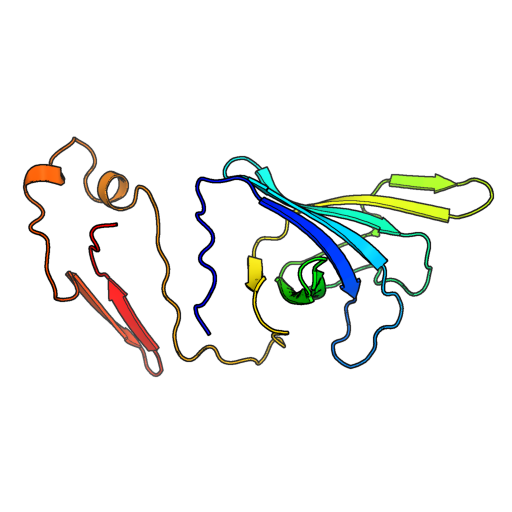106 ALA A N 1
ATOM 875 C CA . ALA A 1 106 ? -4.072 -12.030 -3.058 1.00 88.56 106 ALA A CA 1
ATOM 876 C C . ALA A 1 106 ? -5.556 -11.606 -2.923 1.00 88.56 106 ALA A C 1
ATOM 878 O O . ALA A 1 106 ? -6.075 -11.595 -1.802 1.00 88.56 106 ALA A O 1
ATOM 879 N N . PRO A 1 107 ? -6.271 -11.302 -4.026 1.00 83.31 107 PRO A N 1
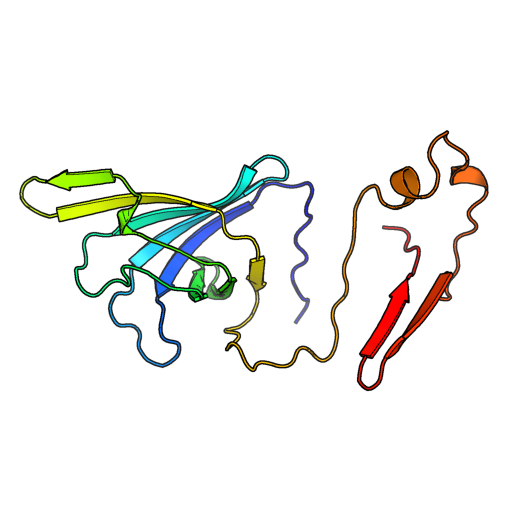ATOM 880 C CA . PRO A 1 107 ? -7.676 -10.865 -3.994 1.00 83.31 107 PRO A CA 1
ATOM 881 C C . PRO A 1 107 ? -8.645 -11.796 -3.250 1.00 83.31 107 PRO A C 1
ATOM 883 O O . PRO A 1 107 ? -9.651 -11.348 -2.708 1.00 83.31 107 PRO A O 1
ATOM 886 N N . ASP A 1 108 ? -8.360 -13.095 -3.244 1.00 85.69 108 ASP A N 1
ATOM 887 C CA . ASP A 1 108 ? -9.150 -14.151 -2.610 1.00 85.69 108 ASP A CA 1
ATOM 888 C C . ASP A 1 108 ? -8.687 -14.482 -1.180 1.00 85.69 108 ASP A C 1
ATOM 890 O O . ASP A 1 108 ? -9.263 -15.357 -0.523 1.00 85.69 108 ASP A O 1
ATOM 894 N N . SER A 1 109 ? -7.681 -13.760 -0.676 1.00 85.62 109 SER A N 1
ATOM 895 C CA . SER A 1 109 ? -7.195 -13.905 0.694 1.00 85.62 109 SER A CA 1
ATOM 896 C C . SER A 1 109 ? -8.315 -13.614 1.683 1.00 85.62 109 SER A C 1
ATOM 898 O O . SER A 1 109 ? -8.972 -12.573 1.636 1.00 85.62 109 SER A O 1
ATOM 900 N N . LYS A 1 110 ? -8.514 -14.535 2.626 1.00 82.00 110 LYS A N 1
ATOM 901 C CA . LYS A 1 110 ? -9.495 -14.374 3.699 1.00 82.00 110 LYS A CA 1
ATOM 902 C C . LYS A 1 110 ? -8.800 -13.864 4.948 1.00 82.00 110 LYS A C 1
ATOM 904 O O . LYS A 1 110 ? -7.857 -14.478 5.432 1.00 82.00 110 LYS A O 1
ATOM 909 N N . ILE A 1 111 ? -9.304 -12.757 5.479 1.00 79.19 111 ILE A N 1
ATOM 910 C CA . ILE A 1 111 ? -8.883 -12.221 6.770 1.00 79.19 111 ILE A CA 1
ATOM 911 C C . ILE A 1 111 ? -9.859 -12.760 7.816 1.00 79.19 111 ILE A C 1
ATOM 913 O O . ILE A 1 111 ? -11.043 -12.430 7.785 1.00 79.19 111 ILE A O 1
ATOM 917 N N . GLU A 1 112 ? -9.376 -13.617 8.718 1.00 75.94 112 GLU A N 1
ATOM 918 C CA . GLU A 1 112 ? -10.212 -14.224 9.766 1.00 75.94 112 GLU A CA 1
ATOM 919 C C . GLU A 1 112 ? -10.669 -13.200 10.813 1.00 75.94 112 GLU A C 1
ATOM 921 O O . GLU A 1 112 ? -11.776 -13.298 11.342 1.00 75.94 112 GLU A O 1
ATOM 926 N N . TYR A 1 113 ? -9.820 -12.209 11.101 1.00 75.19 113 TYR A N 1
ATOM 927 C CA . TYR A 1 113 ? -10.054 -11.203 12.128 1.00 75.19 113 TYR A CA 1
ATOM 928 C C . TYR A 1 113 ? -9.416 -9.862 11.752 1.00 75.19 113 TYR A C 1
ATOM 930 O O . TYR A 1 113 ? -8.281 -9.823 11.276 1.00 75.19 113 TYR A O 1
ATOM 938 N N . CYS A 1 114 ? -10.134 -8.761 11.981 1.00 72.25 114 CYS A N 1
ATOM 939 C CA . CYS A 1 114 ? -9.653 -7.405 11.732 1.00 72.25 114 CYS A CA 1
ATOM 940 C C . CYS A 1 114 ? -10.162 -6.462 12.826 1.00 72.25 114 CYS A C 1
ATOM 942 O O . CYS A 1 114 ? -11.370 -6.367 13.043 1.00 72.25 114 CYS A O 1
ATOM 944 N N . ASP A 1 115 ? -9.237 -5.747 13.466 1.00 70.62 115 ASP A N 1
ATOM 945 C CA . ASP A 1 115 ? -9.545 -4.639 14.368 1.00 70.62 115 ASP A CA 1
ATOM 946 C C . ASP A 1 115 ? -9.433 -3.318 13.612 1.00 70.62 115 ASP A C 1
ATOM 948 O O . ASP A 1 115 ? -8.378 -2.993 13.061 1.00 70.62 115 ASP A O 1
ATOM 952 N N . LEU A 1 116 ? -10.507 -2.528 13.629 1.00 71.06 116 LEU A N 1
ATOM 953 C CA . LEU A 1 116 ? -10.516 -1.178 13.078 1.00 71.06 116 LEU A CA 1
ATOM 954 C C . LEU A 1 116 ? -10.657 -0.157 14.207 1.00 71.06 116 LEU A C 1
ATOM 956 O O . LEU A 1 116 ? -11.691 -0.091 14.870 1.00 71.06 116 LEU A O 1
ATOM 960 N N . SER A 1 117 ? -9.640 0.685 14.371 1.00 66.94 117 SER A N 1
ATOM 961 C CA . SER A 1 117 ? -9.684 1.829 15.283 1.00 66.94 117 SER A CA 1
ATOM 962 C C . SER A 1 117 ? -9.987 3.106 14.505 1.00 66.94 117 SER A C 1
ATOM 964 O O . SER A 1 117 ? -9.203 3.521 13.654 1.00 66.94 117 SER A O 1
ATOM 966 N N . LEU A 1 118 ? -11.113 3.747 14.817 1.00 69.62 118 LEU A N 1
ATOM 967 C CA . LEU A 1 118 ? -11.500 5.038 14.251 1.00 69.62 118 LEU A CA 1
ATOM 968 C C . LEU A 1 118 ? -11.322 6.131 15.308 1.00 69.62 118 LEU A C 1
ATOM 970 O O . LEU A 1 118 ? -12.034 6.158 16.313 1.00 69.62 118 LEU A O 1
ATOM 974 N N . HIS A 1 119 ? -10.376 7.041 15.081 1.00 67.06 119 HIS A N 1
ATOM 975 C CA . HIS A 1 119 ? -10.219 8.225 15.926 1.00 67.06 119 HIS A CA 1
ATOM 976 C C . HIS A 1 119 ? -11.402 9.183 15.725 1.00 67.06 119 HIS A C 1
ATOM 978 O O . HIS A 1 119 ? -11.879 9.353 14.605 1.00 67.06 119 HIS A O 1
ATOM 984 N N . GLY A 1 120 ? -11.879 9.813 16.802 1.00 65.25 120 GLY A N 1
ATOM 985 C CA . GLY A 1 120 ? -12.985 10.777 16.732 1.00 65.25 120 GLY A CA 1
ATOM 986 C C . GLY A 1 120 ? -14.384 10.156 16.619 1.00 65.25 120 GLY A C 1
ATOM 987 O O . GLY A 1 120 ? -15.369 10.871 16.433 1.00 65.25 120 GLY A O 1
ATOM 988 N N . LEU A 1 121 ? -14.503 8.822 16.688 1.00 73.00 121 LEU A N 1
ATOM 989 C CA . LEU A 1 121 ? -15.794 8.144 16.540 1.00 73.00 121 LEU A CA 1
ATOM 990 C C . LEU A 1 121 ? -16.754 8.483 17.688 1.00 73.00 121 LEU A C 1
ATOM 992 O O . LEU A 1 121 ? -17.959 8.586 17.466 1.00 73.00 121 LEU A O 1
ATOM 996 N N . GLN A 1 122 ? -16.235 8.687 18.901 1.00 67.06 122 GLN A N 1
ATOM 997 C CA . GLN A 1 122 ? -17.063 9.113 20.026 1.00 67.06 122 GLN A CA 1
ATOM 998 C C . GLN A 1 122 ? -17.702 10.474 19.732 1.00 67.06 122 GLN A C 1
ATOM 1000 O O . GLN A 1 122 ? -18.918 10.606 19.860 1.00 67.06 122 GLN A O 1
ATOM 1005 N N . GLU A 1 123 ? -16.912 11.446 19.270 1.00 67.50 123 GLU A N 1
ATOM 1006 C CA . GLU A 1 123 ? -17.352 12.793 18.897 1.00 67.50 123 GLU A CA 1
ATOM 1007 C C . GLU A 1 123 ? -18.363 12.795 17.758 1.00 67.50 123 GLU A C 1
ATOM 1009 O O . GLU A 1 123 ? -19.302 13.592 17.769 1.00 67.50 123 GLU A O 1
ATOM 1014 N N . PHE A 1 124 ? -18.203 11.877 16.806 1.00 69.81 124 PHE A N 1
ATOM 1015 C CA . PHE A 1 124 ? -19.154 11.684 15.720 1.00 69.81 124 PHE A CA 1
ATOM 1016 C C . PHE A 1 124 ? -20.507 11.140 16.207 1.00 69.81 124 PHE A C 1
ATOM 1018 O O . PHE A 1 124 ? -21.552 11.603 15.753 1.00 69.81 124 PHE A O 1
ATOM 1025 N N . ILE A 1 125 ? -20.504 10.171 17.129 1.00 68.19 125 ILE A N 1
ATOM 1026 C CA . ILE A 1 125 ? -21.734 9.553 17.654 1.00 68.19 125 ILE A CA 1
ATOM 1027 C C . ILE A 1 125 ? -22.443 10.485 18.652 1.00 68.19 125 ILE A C 1
ATOM 1029 O O . ILE A 1 125 ? -23.674 10.533 18.683 1.00 68.19 125 ILE A O 1
ATOM 1033 N N . HIS A 1 126 ? -21.685 11.244 19.448 1.00 68.19 126 HIS A N 1
ATOM 1034 C CA . HIS A 1 126 ? -22.202 12.170 20.458 1.00 68.19 126 HIS A CA 1
ATOM 1035 C C . HIS A 1 126 ? -21.695 13.601 20.231 1.00 68.19 126 HIS A C 1
ATOM 1037 O O . HIS A 1 126 ? -20.905 14.117 21.033 1.00 68.19 126 HIS A O 1
ATOM 1043 N N . PRO A 1 127 ? -22.168 14.287 19.174 1.00 60.53 127 PRO A N 1
ATOM 1044 C CA . PRO A 1 127 ? -21.912 15.712 19.036 1.00 60.53 127 PRO A CA 1
ATOM 1045 C C . PRO A 1 127 ? -22.451 16.434 20.286 1.00 60.53 127 PRO A C 1
ATOM 1047 O O . PRO A 1 127 ? -23.506 16.070 20.802 1.00 60.53 127 PRO A O 1
ATOM 1050 N N . HIS A 1 128 ? -21.725 17.445 20.783 1.00 61.44 128 HIS A N 1
ATOM 1051 C CA . HIS A 1 128 ? -22.039 18.283 21.966 1.00 61.44 128 HIS A CA 1
ATOM 1052 C C . HIS A 1 128 ? -21.466 17.883 23.344 1.00 61.44 128 HIS A C 1
ATOM 1054 O O . HIS A 1 128 ? -21.931 18.394 24.360 1.00 61.44 128 HIS A O 1
ATOM 1060 N N . GLY A 1 129 ? -20.407 17.071 23.425 1.00 56.44 129 GLY A N 1
ATOM 1061 C CA . GLY A 1 129 ? -19.591 17.021 24.653 1.00 56.44 129 GLY A CA 1
ATOM 1062 C C . GLY A 1 129 ? -20.150 16.167 25.797 1.00 56.44 129 GLY A C 1
ATOM 1063 O O . GLY A 1 129 ? -19.603 16.192 26.898 1.00 56.44 129 GLY A O 1
ATOM 1064 N N . PHE A 1 130 ? -21.187 15.361 25.553 1.00 58.16 130 PHE A N 1
ATOM 1065 C CA . PHE A 1 130 ? -21.744 14.413 26.532 1.00 58.16 130 PHE A CA 1
ATOM 1066 C C . PHE A 1 130 ? -20.886 13.139 26.721 1.00 58.16 130 PHE A C 1
ATOM 1068 O O . PHE A 1 130 ? -21.387 12.106 27.164 1.00 58.16 130 PHE A O 1
ATOM 1075 N N . PHE A 1 131 ? -19.581 13.190 26.420 1.00 55.34 131 PHE A N 1
ATOM 1076 C CA . PHE A 1 131 ? -18.660 12.044 26.520 1.00 55.34 131 PHE A CA 1
ATOM 1077 C C . PHE A 1 131 ? -18.507 11.515 27.945 1.00 55.34 131 PHE A C 1
ATOM 1079 O O . PHE A 1 131 ? -18.279 10.327 28.149 1.00 55.34 131 PHE A O 1
ATOM 1086 N N . THR A 1 132 ? -18.693 12.380 28.943 1.00 56.34 132 THR A N 1
ATOM 1087 C CA . THR A 1 132 ? -18.549 12.043 30.366 1.00 56.34 132 THR A CA 1
ATOM 1088 C C . THR A 1 132 ? -19.579 11.026 30.872 1.00 56.34 132 THR A C 1
ATOM 1090 O O . THR A 1 132 ? -19.428 10.521 31.983 1.00 56.34 132 THR A O 1
ATOM 1093 N N . GLN A 1 133 ? -20.612 10.699 30.085 1.00 55.81 133 GLN A N 1
ATOM 1094 C CA . GLN A 1 133 ? -21.653 9.734 30.459 1.00 55.81 133 GLN A CA 1
ATOM 1095 C C . GLN A 1 133 ? -21.463 8.335 29.854 1.00 55.81 133 GLN A C 1
ATOM 1097 O O . GLN A 1 133 ? -22.118 7.389 30.301 1.00 55.81 133 GLN A O 1
ATOM 1102 N N . LEU A 1 134 ? -20.566 8.166 28.877 1.00 57.81 134 LEU A N 1
ATOM 1103 C CA . LEU A 1 134 ? -20.269 6.849 28.317 1.00 57.81 134 LEU A CA 1
ATOM 1104 C C . LEU A 1 134 ? -19.336 6.093 29.260 1.00 57.81 134 LEU A C 1
ATOM 1106 O O . LEU A 1 134 ? -18.122 6.280 29.258 1.00 57.81 134 LEU A O 1
ATOM 1110 N N . LYS A 1 135 ? -19.917 5.216 30.080 1.00 57.28 135 LYS A N 1
ATOM 1111 C CA . LYS A 1 135 ? -19.138 4.285 30.896 1.00 57.28 135 LYS A CA 1
ATOM 1112 C C . LYS A 1 135 ? -18.306 3.391 29.979 1.00 57.28 135 LYS A C 1
ATOM 1114 O O . LYS A 1 135 ? -18.835 2.801 29.040 1.00 57.28 135 LYS A O 1
ATOM 1119 N N . HIS A 1 136 ? -17.017 3.279 30.278 1.00 59.53 136 HIS A N 1
ATOM 1120 C CA . HIS A 1 136 ? -16.161 2.266 29.675 1.00 59.53 136 HIS A CA 1
ATOM 1121 C C . HIS A 1 136 ? -16.718 0.881 30.011 1.00 59.53 136 HIS A C 1
ATOM 1123 O O . HIS A 1 136 ? -17.100 0.616 31.154 1.00 59.53 136 HIS A O 1
ATOM 1129 N N . LEU A 1 137 ? -16.800 0.019 29.005 1.00 60.16 137 LEU A N 1
ATOM 1130 C CA . LEU A 1 137 ? -17.327 -1.330 29.140 1.00 60.16 137 LEU A CA 1
ATOM 1131 C C . LEU A 1 137 ? -16.273 -2.303 28.623 1.00 60.16 137 LEU A C 1
ATOM 1133 O O . LEU A 1 137 ? -15.779 -2.145 27.512 1.00 60.16 137 LEU A O 1
ATOM 1137 N N . GLU A 1 138 ? -15.971 -3.336 29.410 1.00 62.19 138 GLU A N 1
ATOM 1138 C CA . GLU A 1 138 ? -15.152 -4.478 28.966 1.00 62.19 138 GLU A CA 1
ATOM 1139 C C . GLU A 1 138 ? -15.870 -5.341 27.911 1.00 62.19 138 GLU A C 1
ATOM 1141 O O . GLU A 1 138 ? -15.276 -6.232 27.313 1.00 62.19 138 GLU A O 1
ATOM 1146 N N . HIS A 1 139 ? -17.156 -5.074 27.676 1.00 68.75 139 HIS A N 1
ATOM 1147 C CA . HIS A 1 139 ? -18.020 -5.819 26.770 1.00 68.75 139 HIS A CA 1
ATOM 1148 C C . HIS A 1 139 ? -18.396 -4.942 25.563 1.00 68.75 139 HIS A C 1
ATOM 1150 O O . HIS A 1 139 ? -18.520 -3.723 25.724 1.00 68.75 139 HIS A O 1
ATOM 1156 N N . PRO A 1 140 ? -18.620 -5.526 24.368 1.00 74.38 140 PRO A N 1
ATOM 1157 C CA . PRO A 1 140 ? -19.000 -4.762 23.186 1.00 74.38 140 PRO A CA 1
ATOM 1158 C C . PRO A 1 140 ? -20.262 -3.927 23.426 1.00 74.38 140 PRO A C 1
ATOM 1160 O O . PRO A 1 140 ? -21.272 -4.438 23.909 1.00 74.38 140 PRO A O 1
ATOM 1163 N N . ILE A 1 141 ? -20.220 -2.653 23.037 1.00 79.25 141 ILE A N 1
ATOM 1164 C CA . ILE A 1 141 ? -21.369 -1.734 23.053 1.00 79.25 141 ILE A CA 1
ATOM 1165 C C . ILE A 1 141 ? -22.411 -2.174 22.024 1.00 79.25 141 ILE A C 1
ATOM 1167 O O . ILE A 1 141 ? -23.610 -1.975 22.211 1.00 79.25 141 ILE A O 1
ATOM 1171 N N . PHE A 1 142 ? -21.958 -2.787 20.932 1.00 80.50 142 PHE A N 1
ATOM 1172 C CA . PHE A 1 142 ? -22.824 -3.284 19.876 1.00 80.50 142 PHE A CA 1
ATOM 1173 C C . PHE A 1 142 ? -22.249 -4.557 19.258 1.00 80.50 142 PHE A C 1
ATOM 1175 O O . PHE A 1 142 ? -21.037 -4.674 19.073 1.00 80.50 142 PHE A O 1
ATOM 1182 N N . ILE A 1 143 ? -23.133 -5.502 18.928 1.00 86.88 143 ILE A N 1
ATOM 1183 C CA . ILE A 1 143 ? -22.787 -6.738 18.226 1.00 86.88 143 ILE A CA 1
ATOM 1184 C C . ILE A 1 143 ? -23.754 -6.917 17.056 1.00 86.88 143 ILE A C 1
ATOM 1186 O O . ILE A 1 143 ? -24.962 -7.022 17.261 1.00 86.88 143 ILE A O 1
ATOM 1190 N N . ALA A 1 144 ? -23.216 -7.022 15.843 1.00 87.81 144 ALA A N 1
ATOM 1191 C CA . ALA A 1 144 ? -23.952 -7.460 14.660 1.00 87.81 144 ALA A CA 1
ATOM 1192 C C . ALA A 1 144 ? -23.380 -8.782 14.144 1.00 87.81 144 ALA A C 1
ATOM 1194 O O . ALA A 1 144 ? -22.171 -9.009 14.196 1.00 87.81 144 ALA A O 1
ATOM 1195 N N . LYS A 1 145 ? -24.252 -9.659 13.641 1.00 90.06 145 LYS A N 1
ATOM 1196 C CA . LYS A 1 145 ? -23.874 -10.946 13.049 1.00 90.06 145 LYS A CA 1
ATOM 1197 C C . LYS A 1 145 ? -24.457 -11.055 11.646 1.00 90.06 145 LYS A C 1
ATOM 1199 O O . LYS A 1 145 ? -25.651 -10.830 11.461 1.00 90.06 145 LYS A O 1
ATOM 1204 N N . GLY A 1 146 ? -23.620 -11.420 10.684 1.00 85.06 146 GLY A N 1
ATOM 1205 C CA . GLY A 1 146 ? -24.030 -11.880 9.359 1.00 85.06 146 GLY A CA 1
ATOM 1206 C C . GLY A 1 146 ? -23.805 -13.384 9.209 1.00 85.06 146 GLY A C 1
ATOM 1207 O O . GLY A 1 146 ? -23.328 -14.042 10.132 1.00 85.06 146 GLY A O 1
ATOM 1208 N N . ASN A 1 147 ? -24.092 -13.931 8.024 1.00 82.88 147 ASN A N 1
ATO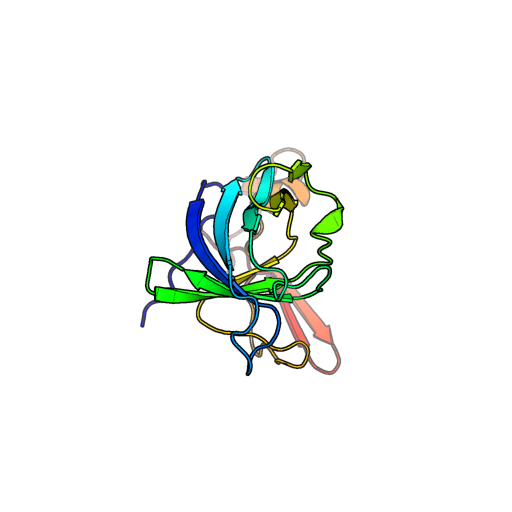M 1209 C CA . ASN A 1 147 ? -23.935 -15.369 7.757 1.00 82.88 147 ASN A CA 1
ATOM 1210 C C . ASN A 1 147 ? -22.505 -15.885 8.016 1.00 82.88 147 ASN A C 1
ATOM 1212 O O . ASN A 1 147 ? -22.337 -17.046 8.378 1.00 82.88 147 ASN A O 1
ATOM 1216 N N . HIS A 1 148 ? -21.486 -15.028 7.859 1.00 83.88 148 HIS A N 1
ATOM 1217 C CA . HIS A 1 148 ? -20.069 -15.407 7.964 1.00 83.88 148 HIS A CA 1
ATOM 1218 C C . HIS A 1 148 ? -19.187 -14.366 8.667 1.00 83.88 148 HIS A C 1
ATOM 1220 O O . HIS A 1 148 ? -17.969 -14.413 8.540 1.00 83.88 148 HIS A O 1
ATOM 1226 N N . TRP A 1 149 ? -19.774 -13.408 9.384 1.00 81.75 149 TRP A N 1
ATOM 1227 C CA . TRP A 1 149 ? -19.003 -12.385 10.090 1.00 81.75 149 TRP A CA 1
ATOM 1228 C C . TRP A 1 149 ? -19.704 -11.962 11.376 1.00 81.75 149 TRP A C 1
ATOM 1230 O O . TRP A 1 149 ? -20.927 -12.042 11.498 1.00 81.75 149 TRP A O 1
ATOM 1240 N N . THR A 1 150 ? -18.914 -11.505 12.343 1.00 85.44 150 THR A N 1
ATOM 1241 C CA . THR A 1 150 ? -19.402 -10.857 13.562 1.00 85.44 150 THR A CA 1
ATOM 1242 C C . THR A 1 150 ? -18.674 -9.530 13.707 1.00 85.44 150 THR A C 1
ATOM 1244 O O . THR A 1 150 ? -17.450 -9.504 13.680 1.00 85.44 150 THR A O 1
ATOM 1247 N N . LEU A 1 151 ? -19.424 -8.440 13.848 1.00 83.94 151 LEU A N 1
ATOM 1248 C CA . LEU A 1 151 ? -18.892 -7.111 14.134 1.00 83.94 151 LEU A CA 1
ATOM 1249 C C . LEU A 1 151 ? -19.145 -6.812 15.602 1.00 83.94 151 LEU A C 1
ATOM 1251 O O . LEU A 1 151 ? -20.284 -6.908 16.063 1.00 83.94 151 LEU A O 1
ATOM 1255 N N . GLN A 1 152 ? -18.089 -6.444 16.317 1.00 84.38 152 GLN A N 1
ATOM 1256 C CA . GLN A 1 152 ? -18.156 -6.011 17.706 1.00 84.38 152 GLN A CA 1
ATOM 1257 C C . GLN A 1 152 ? -17.639 -4.579 17.787 1.00 84.38 152 GLN A C 1
ATOM 1259 O O . GLN A 1 152 ? -16.504 -4.305 17.411 1.00 84.38 152 GLN A O 1
ATOM 1264 N N . LEU A 1 153 ? -18.477 -3.661 18.263 1.00 79.12 153 LEU A N 1
ATOM 1265 C CA . LEU A 1 153 ? -18.057 -2.300 18.576 1.00 79.12 153 LEU A CA 1
ATOM 1266 C C . LEU A 1 153 ? -17.652 -2.254 20.045 1.00 79.12 153 LEU A C 1
ATOM 1268 O O . LEU A 1 153 ? -18.503 -2.423 20.917 1.00 79.12 153 LEU A O 1
ATOM 1272 N N . VAL A 1 154 ? -16.377 -2.004 20.322 1.00 77.44 154 VAL A N 1
ATOM 1273 C CA . VAL A 1 154 ? -15.843 -1.900 21.686 1.00 77.44 154 VAL A CA 1
ATOM 1274 C C . VAL A 1 154 ? -15.273 -0.501 21.889 1.00 77.44 154 VAL A C 1
ATOM 1276 O O . VAL A 1 154 ? -14.570 0.020 21.027 1.00 77.44 154 VAL A O 1
ATOM 1279 N N . ASN A 1 155 ? -15.572 0.118 23.030 1.00 72.69 155 ASN A N 1
ATOM 1280 C CA . ASN A 1 155 ? -14.978 1.397 23.405 1.00 72.69 155 ASN A CA 1
ATOM 1281 C C . ASN A 1 155 ? -13.725 1.160 24.253 1.00 72.69 155 ASN A C 1
ATOM 1283 O O . ASN A 1 155 ? -13.807 1.065 25.478 1.00 72.69 155 ASN A O 1
ATOM 1287 N N . HIS A 1 156 ? -12.580 1.027 23.583 1.00 63.69 156 HIS A N 1
ATOM 1288 C CA . HIS A 1 156 ? -11.287 0.848 24.238 1.00 63.69 156 HIS A CA 1
ATOM 1289 C C . HIS A 1 156 ? -10.699 2.178 24.725 1.00 63.69 156 HIS A C 1
ATOM 1291 O O . HIS A 1 156 ? -10.761 3.191 24.032 1.00 63.69 156 HIS A O 1
ATOM 1297 N N . VAL A 1 157 ? -10.078 2.145 25.907 1.00 57.81 157 VAL A N 1
ATOM 1298 C CA . VAL A 1 157 ? -9.163 3.197 26.368 1.00 57.81 157 VAL A CA 1
ATOM 1299 C C . VAL A 1 157 ? -7.807 2.929 25.717 1.00 57.81 157 VAL A C 1
ATOM 1301 O O . VAL A 1 157 ? -7.265 1.835 25.879 1.00 57.81 157 VAL A O 1
ATOM 1304 N N . SER A 1 158 ? -7.302 3.888 24.942 1.00 51.25 158 SER A N 1
ATOM 1305 C CA . SER A 1 158 ? -5.929 3.887 24.417 1.00 51.25 158 SER A CA 1
ATOM 1306 C C . SER A 1 158 ? -4.936 4.357 25.467 1.00 51.25 158 SER A C 1
ATOM 1308 O O . SER A 1 158 ? -5.231 5.415 26.068 1.00 51.25 158 SER A O 1
#

InterPro domains:
  IPR041223 ApeA, N-terminal domain [PF18862] (15-132)

Secondary structure (DSSP, 8-state):
-PPPPPPTTS-EEEEEEEESBTTB-TT-EEEEEEEETTTEEEEEEEE--TTS-SEEEEEEEEETTS-EEEEEEEEEGGGSEEEESSSEEEEEEEEESEEEESS---TT---S------TTHHHHHSTTSGGGG----SS-SEEEE-SS-EEEE-----

Radius of gyration: 19.75 Å; chains: 1; bounding box: 42×34×54 Å

Organism: Salmonella enterica (NCBI:txid28901)